Protein AF-A0A820LFD8-F1 (afdb_monomer_lite)

Secondary structure (DSSP, 8-state):
-GGG-------HHHHTTT-GGGS--HHHHHHHHHHHTTGGGTTT-EEEEET-TT-HHHHHHHHH-TT--EEEEEES-HHHHHHHHHHHHHHS-HHHHHHHEEEEE--TTT--GGG--PPPPSEEEE--

Structure (mmCIF, N/CA/C/O backbone):
data_AF-A0A820LFD8-F1
#
_entry.id   AF-A0A820LFD8-F1
#
loop_
_atom_site.group_PDB
_atom_site.id
_atom_site.type_symbol
_atom_site.label_atom_id
_atom_site.label_alt_id
_atom_site.label_comp_id
_atom_site.label_asym_id
_atom_site.label_entity_id
_atom_site.label_seq_id
_atom_site.pdbx_PDB_ins_code
_atom_site.Cartn_x
_atom_site.Cartn_y
_atom_site.Cartn_z
_atom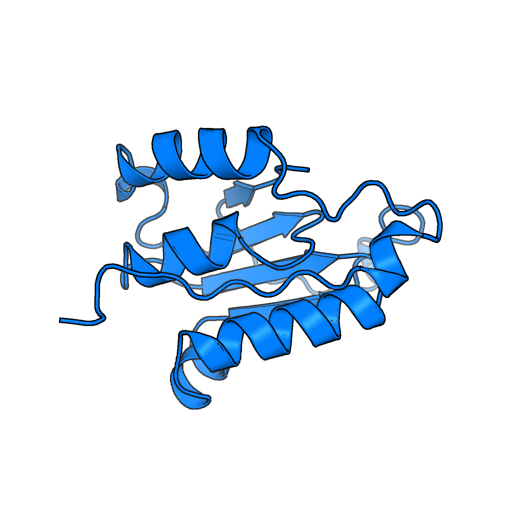_site.occupancy
_atom_site.B_iso_or_equiv
_atom_site.auth_seq_id
_atom_site.auth_comp_id
_atom_site.auth_asym_id
_atom_site.auth_atom_id
_atom_site.pdbx_PDB_model_num
ATOM 1 N N . ASP A 1 1 ? -0.811 18.958 16.000 1.00 46.38 1 ASP A N 1
ATOM 2 C CA . ASP A 1 1 ? -1.218 17.549 15.907 1.00 46.38 1 ASP A CA 1
ATOM 3 C C . ASP A 1 1 ? -0.694 17.006 14.579 1.00 46.38 1 ASP A C 1
ATOM 5 O O . ASP A 1 1 ? -1.044 17.552 13.542 1.00 46.38 1 ASP A O 1
ATOM 9 N N . ASN A 1 2 ? 0.232 16.042 14.607 1.00 45.19 2 ASN A N 1
ATOM 10 C CA . ASN A 1 2 ? 0.890 15.490 13.407 1.00 45.19 2 ASN A CA 1
ATOM 11 C C . ASN A 1 2 ? 0.039 14.408 12.708 1.00 45.19 2 ASN A C 1
ATOM 13 O O . ASN A 1 2 ? 0.492 13.773 11.750 1.00 45.19 2 ASN A O 1
ATOM 17 N N . SER A 1 3 ? -1.193 14.194 13.181 1.00 56.34 3 SER A N 1
ATOM 18 C CA . SER A 1 3 ? -2.145 13.221 12.643 1.00 56.34 3 SER A CA 1
ATOM 19 C C . SER A 1 3 ? -2.573 13.506 11.196 1.00 56.34 3 SER A C 1
ATOM 21 O O . SER A 1 3 ? -2.965 12.577 10.499 1.00 56.34 3 SER A O 1
ATOM 23 N N . GLN A 1 4 ? -2.433 14.744 10.702 1.00 62.97 4 GLN A N 1
ATOM 24 C CA . GLN A 1 4 ? -2.957 15.153 9.387 1.00 62.97 4 GLN A CA 1
ATOM 25 C C . GLN A 1 4 ? -1.935 15.218 8.239 1.00 62.97 4 GLN A C 1
ATOM 27 O O . GLN A 1 4 ? -2.316 15.525 7.114 1.00 62.97 4 GLN A O 1
ATOM 32 N N . PHE A 1 5 ? -0.649 14.938 8.480 1.00 75.12 5 PHE A N 1
ATOM 33 C CA . PHE A 1 5 ? 0.397 15.104 7.458 1.00 75.12 5 PHE A CA 1
ATOM 34 C C . PHE A 1 5 ? 1.080 13.781 7.107 1.00 75.12 5 PHE A C 1
ATOM 36 O O . PHE A 1 5 ? 1.507 13.059 8.005 1.00 75.12 5 PHE A O 1
ATOM 43 N N . ILE A 1 6 ? 1.236 13.482 5.815 1.00 81.75 6 ILE A N 1
ATOM 44 C CA . ILE A 1 6 ? 2.129 12.423 5.320 1.00 81.75 6 ILE A CA 1
ATOM 45 C C . ILE A 1 6 ? 3.448 13.065 4.885 1.00 81.75 6 ILE A C 1
ATOM 47 O O . ILE A 1 6 ? 3.453 13.999 4.084 1.00 81.75 6 ILE A O 1
ATOM 51 N N . ILE A 1 7 ? 4.570 12.559 5.398 1.00 80.56 7 ILE A N 1
ATOM 52 C CA . ILE A 1 7 ? 5.907 12.909 4.913 1.00 80.56 7 ILE A CA 1
ATOM 53 C C . ILE A 1 7 ? 6.274 11.919 3.815 1.00 80.56 7 ILE A C 1
ATOM 55 O O . ILE A 1 7 ? 6.370 10.719 4.051 1.00 80.56 7 ILE A O 1
ATOM 59 N N . HIS A 1 8 ? 6.504 12.424 2.611 1.00 80.56 8 HIS A N 1
ATOM 60 C CA . HIS A 1 8 ? 6.811 11.607 1.445 1.00 80.56 8 HIS A CA 1
ATOM 61 C C . HIS A 1 8 ? 8.128 12.067 0.827 1.00 80.56 8 HIS A C 1
ATOM 63 O O . HIS A 1 8 ? 8.290 13.248 0.519 1.00 80.56 8 HIS A O 1
ATOM 69 N N . ARG A 1 9 ? 9.095 11.153 0.691 1.00 78.19 9 ARG A N 1
ATOM 70 C CA . ARG A 1 9 ? 10.367 11.429 0.016 1.00 78.19 9 ARG A CA 1
ATOM 71 C C . ARG A 1 9 ? 10.329 10.920 -1.416 1.00 78.19 9 ARG A C 1
ATOM 73 O O . ARG A 1 9 ? 9.911 9.792 -1.682 1.00 78.19 9 ARG A O 1
ATOM 80 N N . GLN A 1 10 ? 10.865 11.746 -2.308 1.00 70.06 10 GLN A N 1
ATOM 81 C CA . GLN A 1 10 ? 11.148 11.421 -3.703 1.00 70.06 10 GLN A CA 1
ATOM 82 C C . GLN A 1 10 ? 12.652 11.542 -3.933 1.00 70.06 10 GLN A C 1
ATOM 84 O O . GLN A 1 10 ? 13.293 12.463 -3.425 1.00 70.06 10 GLN A O 1
ATOM 89 N N . SER A 1 11 ? 13.227 10.601 -4.680 1.00 65.31 11 SER A N 1
ATOM 90 C CA . SER A 1 11 ? 14.651 10.624 -5.016 1.00 65.31 11 SER A CA 1
ATOM 91 C C . SER A 1 11 ? 14.851 11.154 -6.429 1.00 65.31 11 SER A C 1
ATOM 93 O O . SER A 1 11 ? 14.397 10.553 -7.400 1.00 65.31 11 SER A O 1
ATOM 95 N N . THR A 1 12 ? 15.585 12.259 -6.549 1.00 55.91 12 THR A N 1
ATOM 96 C CA . THR A 1 12 ? 15.900 12.893 -7.836 1.00 55.91 12 THR A CA 1
ATOM 97 C C . THR A 1 12 ? 16.894 12.096 -8.684 1.00 55.91 12 THR A C 1
ATOM 99 O O . THR A 1 12 ? 16.899 12.233 -9.903 1.00 55.91 12 THR A O 1
ATOM 102 N N . ALA A 1 13 ? 17.690 11.213 -8.072 1.00 51.31 13 ALA A N 1
ATOM 103 C CA . ALA A 1 13 ? 18.615 10.322 -8.779 1.00 51.31 13 ALA A CA 1
ATOM 104 C C . ALA A 1 13 ? 17.895 9.190 -9.537 1.00 51.31 13 ALA A C 1
ATOM 106 O O . ALA A 1 13 ? 18.385 8.708 -10.556 1.00 51.31 13 ALA A O 1
ATOM 107 N N . LEU A 1 14 ? 16.712 8.790 -9.067 1.00 51.19 14 LEU A N 1
ATOM 108 C CA . LEU A 1 14 ? 15.838 7.877 -9.797 1.00 51.19 14 LEU A CA 1
ATOM 109 C C . LEU A 1 14 ? 15.094 8.584 -10.947 1.00 51.19 14 LEU A C 1
ATOM 111 O O . LEU A 1 14 ? 14.839 7.964 -11.977 1.00 51.19 14 LEU A O 1
ATOM 115 N N . LEU A 1 15 ? 14.794 9.884 -10.803 1.00 52.53 15 LEU A N 1
ATOM 116 C CA . LEU A 1 15 ? 14.145 10.694 -11.846 1.00 52.53 15 LEU A CA 1
ATOM 117 C C . LEU A 1 15 ? 15.008 10.822 -13.115 1.00 52.53 15 LEU A C 1
ATOM 119 O O . LEU A 1 15 ? 14.470 10.962 -14.210 1.00 52.53 15 LEU A O 1
ATOM 123 N N . SER A 1 16 ? 16.339 10.763 -12.990 1.00 45.06 16 SER A N 1
ATOM 124 C CA . SER A 1 16 ? 17.272 10.911 -14.117 1.00 45.06 16 SER A CA 1
ATOM 125 C C . SER A 1 16 ? 17.516 9.628 -14.924 1.00 45.06 16 SER A C 1
ATOM 127 O O . SER A 1 16 ? 18.114 9.702 -15.994 1.00 45.06 16 SER A O 1
ATOM 129 N N . HIS A 1 17 ? 17.036 8.467 -14.460 1.00 50.50 17 HIS A N 1
ATOM 130 C CA . HIS A 1 17 ? 17.230 7.160 -15.114 1.00 50.50 17 HIS A CA 1
ATOM 131 C C . HIS A 1 17 ? 16.055 6.730 -16.017 1.00 50.50 17 HIS A C 1
ATOM 133 O O . HIS A 1 17 ? 15.953 5.565 -16.387 1.00 50.50 17 HIS A O 1
ATOM 139 N N . GLY A 1 18 ? 15.150 7.648 -16.379 1.00 44.09 18 GLY A N 1
ATOM 140 C CA . GLY A 1 18 ? 14.016 7.347 -17.268 1.00 44.09 18 GLY A CA 1
ATOM 141 C C . GLY A 1 18 ? 12.879 6.554 -16.613 1.00 44.09 18 GLY A C 1
ATOM 142 O O . GLY A 1 18 ? 11.928 6.173 -17.289 1.00 44.09 18 GLY A O 1
ATOM 143 N N . LEU A 1 19 ? 12.937 6.346 -15.295 1.00 47.44 19 LEU A N 1
ATOM 144 C CA . LEU A 1 19 ? 11.830 5.831 -14.497 1.00 47.44 19 LEU A CA 1
ATOM 145 C C . LEU A 1 19 ? 10.830 6.976 -14.290 1.00 47.44 19 LEU A C 1
ATOM 147 O O . LEU A 1 19 ? 10.904 7.721 -13.315 1.00 47.44 19 LEU A O 1
ATOM 151 N N . THR A 1 20 ? 9.889 7.139 -15.219 1.00 50.38 20 THR A N 1
ATOM 152 C CA . THR A 1 20 ? 8.817 8.150 -15.148 1.00 50.38 20 THR A CA 1
ATOM 153 C C . THR A 1 20 ? 7.897 7.988 -13.924 1.00 50.38 20 THR A C 1
ATOM 155 O O . THR A 1 20 ? 7.067 8.852 -13.672 1.00 50.38 20 THR A O 1
ATOM 158 N N . GLY A 1 21 ? 8.080 6.937 -13.117 1.00 42.91 21 GLY A N 1
ATOM 159 C CA . GLY A 1 21 ? 7.258 6.540 -11.972 1.00 42.91 21 GLY A CA 1
ATOM 160 C C . GLY A 1 21 ? 7.350 7.377 -10.683 1.00 42.91 21 GLY A C 1
ATOM 161 O O . GLY A 1 21 ? 6.857 6.923 -9.655 1.00 42.91 21 GLY A O 1
ATOM 162 N N . LEU A 1 22 ? 8.019 8.537 -10.670 1.00 46.09 22 LEU A N 1
ATOM 163 C CA . LEU A 1 22 ? 8.448 9.173 -9.408 1.00 46.09 22 LEU A CA 1
ATOM 164 C C . LEU A 1 22 ? 8.137 10.657 -9.222 1.00 46.09 22 LEU A C 1
ATOM 166 O O . LEU A 1 22 ? 8.515 11.218 -8.195 1.00 46.09 22 LEU A O 1
ATOM 170 N N . SER A 1 23 ? 7.397 11.277 -10.139 1.00 51.16 23 SER A N 1
ATOM 171 C CA . SER A 1 23 ? 6.567 12.413 -9.721 1.00 51.16 23 SER A CA 1
ATOM 172 C C . SER A 1 23 ? 5.384 11.841 -8.945 1.00 51.16 23 SER A C 1
ATOM 174 O O . SER A 1 23 ? 4.917 10.759 -9.293 1.00 51.16 23 SER A O 1
ATOM 176 N N . SER A 1 24 ? 4.885 12.519 -7.908 1.00 56.84 24 SER A N 1
ATOM 177 C CA . SER A 1 24 ? 3.570 12.181 -7.350 1.00 56.84 24 SER A CA 1
ATOM 178 C C . SER A 1 24 ? 2.587 12.139 -8.512 1.00 56.84 24 SER A C 1
ATOM 180 O O . SER A 1 24 ? 2.260 13.194 -9.059 1.00 56.84 24 SER A O 1
ATOM 182 N N . TRP A 1 25 ? 2.188 10.949 -8.958 1.00 66.69 25 TRP A N 1
ATOM 183 C CA . TRP A 1 25 ? 1.346 10.880 -10.136 1.00 66.69 25 TRP A CA 1
ATOM 184 C C . TRP A 1 25 ? 0.042 11.593 -9.804 1.00 66.69 25 TRP A C 1
ATOM 186 O O . TRP A 1 25 ? -0.557 11.317 -8.756 1.00 66.69 25 TRP A O 1
ATOM 196 N N . PRO A 1 26 ? -0.422 12.522 -10.656 1.00 78.44 26 PRO A N 1
ATOM 197 C CA . PRO A 1 26 ? -1.715 13.156 -10.456 1.00 78.44 26 PRO A CA 1
ATOM 198 C C . PRO A 1 26 ? -2.832 12.124 -10.255 1.00 78.44 26 PRO A C 1
ATOM 200 O O . PRO A 1 26 ? -3.791 12.403 -9.537 1.00 78.44 26 PRO A O 1
ATOM 203 N N . ALA A 1 27 ? -2.682 10.918 -10.818 1.00 85.94 27 ALA A N 1
ATOM 204 C CA . ALA A 1 27 ? -3.573 9.790 -10.587 1.00 85.94 27 ALA A CA 1
ATOM 205 C C . ALA A 1 27 ? -3.551 9.292 -9.133 1.00 85.94 27 ALA A C 1
ATOM 207 O O . ALA A 1 27 ? -4.621 9.139 -8.555 1.00 85.94 27 ALA A O 1
ATOM 208 N N . ALA A 1 28 ? -2.379 9.103 -8.513 1.00 89.56 28 ALA A N 1
ATOM 209 C CA . ALA A 1 28 ? -2.271 8.685 -7.110 1.00 89.56 28 ALA A CA 1
ATOM 210 C C . ALA A 1 28 ? -2.918 9.704 -6.161 1.00 89.56 28 ALA A C 1
ATOM 212 O O . ALA A 1 28 ? -3.656 9.325 -5.253 1.00 89.56 28 ALA A O 1
ATOM 213 N N . ILE A 1 29 ? -2.710 11.001 -6.416 1.00 88.69 29 ILE A N 1
ATOM 214 C CA . ILE A 1 29 ? -3.353 12.080 -5.650 1.00 88.69 29 ILE A CA 1
ATOM 215 C C . ILE A 1 29 ? -4.870 12.055 -5.868 1.00 88.69 29 ILE A C 1
ATOM 217 O O . ILE A 1 29 ? -5.634 12.035 -4.906 1.00 88.69 29 ILE A O 1
ATOM 221 N N . SER A 1 30 ? -5.317 12.006 -7.126 1.00 91.69 30 SER A N 1
ATOM 222 C CA . SER A 1 30 ? -6.745 12.025 -7.466 1.00 91.69 30 SER A CA 1
ATOM 223 C C . SER A 1 30 ? -7.487 10.807 -6.914 1.00 91.69 30 SER A C 1
ATOM 225 O O . SER A 1 30 ? -8.603 10.935 -6.406 1.00 91.69 30 SER A O 1
ATOM 227 N N . LEU A 1 31 ? -6.871 9.623 -6.987 1.00 94.50 31 LEU A N 1
ATOM 228 C CA . LEU A 1 31 ? -7.429 8.392 -6.440 1.00 94.50 31 LEU A CA 1
ATOM 229 C C . LEU A 1 31 ? -7.433 8.425 -4.910 1.00 94.50 31 LEU A C 1
ATOM 231 O O . LEU A 1 31 ? -8.432 8.033 -4.310 1.00 94.50 31 LEU A O 1
ATOM 235 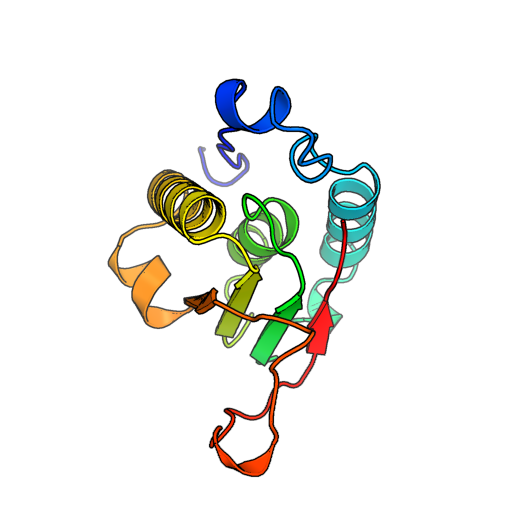N N . GLY A 1 32 ? -6.375 8.948 -4.286 1.00 93.94 32 GLY A N 1
ATOM 236 C CA . GLY A 1 32 ? -6.320 9.178 -2.844 1.00 93.94 32 GLY A CA 1
ATOM 237 C C . GLY A 1 32 ? -7.464 10.074 -2.374 1.00 93.94 32 GLY A C 1
ATOM 238 O O . GLY A 1 32 ? -8.251 9.667 -1.523 1.00 93.94 32 GLY A O 1
ATOM 239 N N . ASP A 1 33 ? -7.644 11.239 -2.997 1.00 93.31 33 ASP A N 1
ATOM 240 C CA . ASP A 1 33 ? -8.740 12.169 -2.697 1.00 93.31 33 ASP A CA 1
ATOM 241 C C . ASP A 1 33 ? -10.122 11.535 -2.866 1.00 93.31 33 ASP A C 1
ATOM 243 O O . ASP A 1 33 ? -11.035 11.759 -2.061 1.00 93.31 33 ASP A O 1
ATOM 247 N N . TYR A 1 34 ? -10.296 10.746 -3.923 1.00 96.25 34 TYR A N 1
ATOM 248 C CA . TYR A 1 34 ? -11.538 10.036 -4.187 1.00 96.25 34 TYR A CA 1
ATOM 249 C C . TYR A 1 34 ? -11.827 8.966 -3.122 1.00 96.25 34 TYR A C 1
ATOM 251 O O . TYR A 1 34 ? -12.949 8.896 -2.610 1.00 96.25 34 TYR A O 1
ATOM 259 N N . LEU A 1 35 ? -10.826 8.155 -2.768 1.00 97.31 35 LEU A N 1
ATOM 260 C CA . LEU A 1 35 ? -10.959 7.060 -1.809 1.00 97.31 35 LEU A CA 1
ATOM 261 C C . LEU A 1 35 ? -11.064 7.559 -0.369 1.00 97.31 35 LEU A C 1
ATOM 263 O O . LEU A 1 35 ? -11.858 7.004 0.379 1.00 97.31 35 LEU A O 1
ATOM 267 N N . MET A 1 36 ? -10.379 8.637 0.019 1.00 94.38 36 MET A N 1
ATOM 268 C CA . MET A 1 36 ? -10.551 9.246 1.347 1.00 94.38 36 MET A CA 1
ATOM 269 C C . MET A 1 36 ? -12.002 9.687 1.573 1.00 94.38 36 MET A C 1
ATOM 271 O O . MET A 1 36 ? -12.588 9.413 2.618 1.00 94.38 36 MET A O 1
ATOM 275 N N . LYS A 1 37 ? -12.645 10.274 0.554 1.00 96.00 37 LYS A N 1
ATOM 276 C CA . LYS A 1 37 ? -14.077 10.635 0.603 1.00 96.00 37 LYS A CA 1
ATOM 277 C C . LYS A 1 37 ? -15.007 9.416 0.650 1.00 96.00 37 LYS A C 1
ATOM 279 O O . LYS A 1 37 ? -16.200 9.566 0.908 1.00 96.00 37 LYS A O 1
ATOM 284 N N . ARG A 1 38 ? -14.493 8.216 0.367 1.00 97.31 38 ARG A N 1
ATOM 285 C CA . ARG A 1 38 ? -15.241 6.952 0.289 1.00 97.31 38 ARG A CA 1
ATOM 286 C C . ARG A 1 38 ? -14.520 5.830 1.033 1.00 97.31 38 ARG A C 1
ATOM 288 O O . ARG A 1 38 ? -14.555 4.683 0.601 1.00 97.31 38 ARG A O 1
ATOM 295 N N . ILE A 1 39 ? -13.889 6.150 2.164 1.00 96.31 39 ILE A N 1
ATOM 296 C CA . ILE A 1 39 ? -12.960 5.223 2.825 1.00 96.31 39 ILE A CA 1
ATOM 297 C C . ILE A 1 39 ? -13.631 3.929 3.299 1.00 96.31 39 ILE A C 1
ATOM 299 O O . ILE A 1 39 ? -12.994 2.883 3.344 1.00 96.31 39 ILE A O 1
ATOM 303 N N . HIS A 1 40 ? -14.944 3.968 3.547 1.00 96.81 40 HIS A N 1
ATOM 304 C CA . HIS A 1 40 ? -15.779 2.798 3.832 1.00 96.81 40 HIS A CA 1
ATOM 305 C C . HIS A 1 40 ? -15.683 1.696 2.761 1.00 96.81 40 HIS A C 1
ATOM 307 O O . HIS A 1 40 ? -15.931 0.534 3.063 1.00 96.81 40 HIS A O 1
ATOM 313 N N . LEU A 1 41 ? -15.306 2.035 1.521 1.00 97.44 41 LEU A N 1
ATOM 314 C CA . LEU A 1 41 ? -15.049 1.060 0.461 1.00 97.44 41 LEU A CA 1
ATOM 315 C C . LEU A 1 41 ? -13.792 0.223 0.716 1.00 97.44 41 LEU A C 1
ATOM 317 O O . LEU A 1 41 ? -13.653 -0.820 0.090 1.00 97.44 41 LEU A O 1
ATOM 321 N N . LEU A 1 42 ? -12.889 0.672 1.588 1.00 97.62 42 LEU A N 1
ATOM 322 C CA . LEU A 1 42 ? -11.613 0.027 1.909 1.00 97.62 42 LEU A CA 1
ATOM 323 C C . LEU A 1 42 ? -11.562 -0.538 3.337 1.00 97.62 42 LEU A C 1
ATOM 325 O O . LEU A 1 42 ? -10.683 -1.339 3.647 1.00 97.62 42 LEU A O 1
ATOM 329 N N . GLU A 1 43 ? -12.491 -0.146 4.211 1.00 96.69 43 GLU A N 1
ATOM 330 C CA . GLU A 1 43 ? -12.563 -0.679 5.575 1.00 96.69 43 GLU A CA 1
ATOM 331 C C . GLU A 1 43 ? -12.772 -2.204 5.559 1.00 96.69 43 GLU A C 1
ATOM 333 O O . GLU A 1 43 ? -13.587 -2.736 4.804 1.00 96.69 43 GLU A O 1
ATOM 338 N N . ASN A 1 44 ? -12.041 -2.905 6.427 1.00 96.75 44 ASN A N 1
ATOM 339 C CA . ASN A 1 44 ? -12.034 -4.360 6.584 1.00 96.75 44 ASN A CA 1
ATOM 340 C C . ASN A 1 44 ? -11.619 -5.140 5.323 1.00 96.75 44 ASN A C 1
ATOM 342 O O . ASN A 1 44 ? -11.994 -6.302 5.171 1.00 96.75 44 ASN A O 1
ATOM 346 N N . LYS A 1 45 ? -10.858 -4.516 4.414 1.00 97.06 45 LYS A N 1
ATOM 347 C 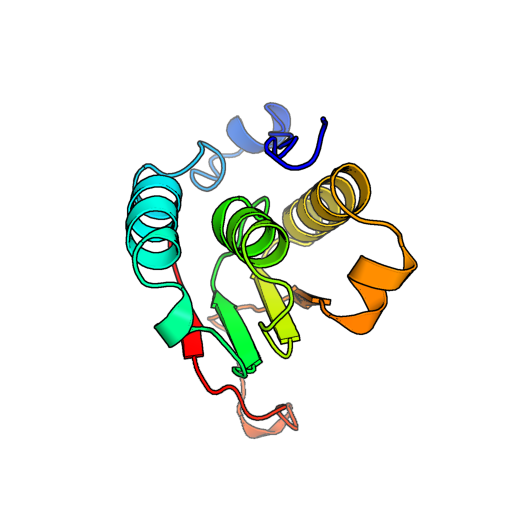CA . LYS A 1 45 ? -10.321 -5.165 3.209 1.00 97.06 45 LYS A CA 1
ATOM 348 C C . LYS A 1 45 ? -8.823 -5.413 3.311 1.00 97.06 45 LYS A C 1
ATOM 350 O O . LYS A 1 45 ? -8.091 -4.596 3.869 1.00 97.06 45 LYS A O 1
ATOM 355 N N . ARG A 1 46 ? -8.386 -6.522 2.716 1.00 95.75 46 ARG A N 1
ATOM 356 C CA . ARG A 1 46 ? -6.992 -6.801 2.354 1.00 95.75 46 ARG A CA 1
ATOM 357 C C . ARG A 1 46 ? -6.744 -6.201 0.983 1.00 95.75 46 ARG A C 1
ATOM 359 O O . ARG A 1 46 ? -7.405 -6.577 0.012 1.00 95.75 46 ARG A O 1
ATOM 366 N N . ILE A 1 47 ? -5.844 -5.238 0.920 1.00 97.19 47 ILE A N 1
ATOM 367 C CA . ILE A 1 47 ? -5.598 -4.442 -0.278 1.00 97.19 47 ILE A CA 1
ATOM 368 C C . ILE A 1 47 ? -4.238 -4.824 -0.842 1.00 97.19 47 ILE A C 1
ATOM 370 O O . ILE A 1 47 ? -3.288 -5.003 -0.083 1.00 97.19 47 ILE A O 1
ATOM 374 N N . ILE A 1 48 ? -4.145 -4.916 -2.163 1.00 96.19 48 ILE A N 1
ATOM 375 C CA . ILE A 1 48 ? -2.871 -4.934 -2.879 1.00 96.19 48 ILE A CA 1
ATOM 376 C C . ILE A 1 48 ? -2.791 -3.721 -3.801 1.00 96.19 48 ILE A C 1
ATOM 378 O O . ILE A 1 48 ? -3.743 -3.411 -4.515 1.00 96.19 48 ILE A O 1
ATOM 382 N N . GLU A 1 49 ? -1.662 -3.024 -3.776 1.00 96.50 49 GLU A N 1
ATOM 383 C CA . GLU A 1 49 ? -1.360 -1.916 -4.674 1.00 96.50 49 GLU A CA 1
ATOM 384 C C . GLU A 1 49 ? -0.294 -2.338 -5.682 1.00 96.50 49 GLU A C 1
ATOM 386 O O . GLU A 1 49 ? 0.808 -2.737 -5.300 1.00 96.50 49 GLU A O 1
ATOM 391 N N . LEU A 1 50 ? -0.631 -2.251 -6.968 1.00 93.88 50 LEU A N 1
ATOM 392 C CA . LEU A 1 50 ? 0.250 -2.564 -8.087 1.00 93.88 50 LEU A CA 1
ATOM 393 C C . LEU A 1 50 ? 0.975 -1.304 -8.550 1.00 93.88 50 LEU A C 1
ATOM 395 O O . LEU A 1 50 ? 0.329 -0.304 -8.866 1.00 93.88 50 LEU A O 1
ATOM 399 N N . GLY A 1 51 ? 2.305 -1.370 -8.633 1.00 92.81 51 GLY A N 1
ATOM 400 C CA . GLY A 1 51 ? 3.117 -0.214 -9.015 1.00 92.81 51 GLY A CA 1
ATOM 401 C C . GLY A 1 51 ? 2.996 0.914 -7.992 1.00 92.81 51 GLY A C 1
ATOM 402 O O . GLY A 1 51 ? 2.744 2.061 -8.352 1.00 92.81 51 GLY A O 1
ATOM 403 N N . ALA A 1 52 ? 3.132 0.575 -6.709 1.00 93.62 52 ALA A N 1
ATOM 404 C CA . ALA A 1 52 ? 2.971 1.503 -5.593 1.00 93.62 52 ALA A CA 1
ATOM 405 C C . ALA A 1 52 ? 3.985 2.658 -5.611 1.00 93.62 52 ALA A C 1
ATOM 407 O O . ALA A 1 52 ? 3.798 3.675 -4.927 1.00 93.62 52 ALA A O 1
ATOM 408 N N . GLY A 1 53 ? 5.091 2.507 -6.349 1.00 91.50 53 GLY A N 1
ATOM 409 C CA . GLY A 1 53 ? 6.143 3.498 -6.405 1.00 91.50 53 GLY A CA 1
ATOM 410 C C . GLY A 1 53 ? 6.664 3.808 -5.004 1.00 91.50 53 GLY A C 1
ATOM 411 O O . GLY A 1 53 ? 7.029 2.943 -4.214 1.00 91.50 53 GLY A O 1
ATOM 412 N N . SER A 1 54 ? 6.653 5.088 -4.662 1.00 90.38 54 SER A N 1
ATOM 413 C CA . SER A 1 54 ? 7.100 5.588 -3.359 1.00 90.38 54 SER A CA 1
ATOM 414 C C . SER A 1 54 ? 6.028 5.526 -2.255 1.00 90.38 54 SER A C 1
ATOM 416 O O . SER A 1 54 ? 6.293 5.988 -1.142 1.00 90.38 54 SER A O 1
ATOM 418 N N . GLY A 1 55 ? 4.834 4.990 -2.546 1.00 92.62 55 GLY A N 1
ATOM 419 C CA . GLY A 1 55 ? 3.791 4.669 -1.560 1.00 92.62 55 GLY A CA 1
ATOM 420 C C .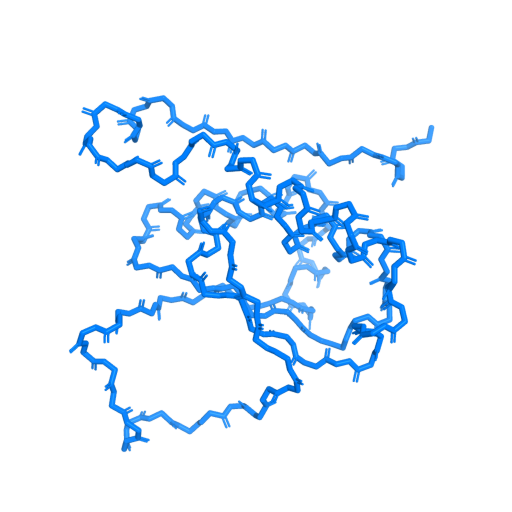 GLY A 1 55 ? 2.780 5.756 -1.256 1.00 92.62 55 GLY A C 1
ATOM 421 O O . GLY A 1 55 ? 2.085 5.658 -0.250 1.00 92.62 55 GLY A O 1
ATOM 422 N N . LEU A 1 56 ? 2.709 6.814 -2.065 1.00 92.12 56 LEU A N 1
ATOM 423 C CA . LEU A 1 56 ? 1.893 7.985 -1.739 1.00 92.12 56 LEU A CA 1
ATOM 424 C C . LEU A 1 56 ? 0.428 7.616 -1.458 1.00 92.12 56 LEU A C 1
ATOM 426 O O . LEU A 1 56 ? -0.121 8.064 -0.452 1.00 92.12 56 LEU A O 1
ATOM 430 N N . LEU A 1 57 ? -0.187 6.795 -2.313 1.00 94.69 57 LEU A N 1
ATOM 431 C CA . LEU A 1 57 ? -1.590 6.414 -2.182 1.00 94.69 57 LEU A CA 1
ATOM 432 C C . LEU A 1 57 ? -1.810 5.547 -0.939 1.00 94.69 57 LEU A C 1
ATOM 434 O O . LEU A 1 57 ? -2.527 5.964 -0.028 1.00 94.69 57 LEU A O 1
ATOM 438 N N . GLY A 1 58 ? -1.176 4.375 -0.865 1.00 95.31 58 GLY A N 1
ATOM 439 C CA . GLY A 1 58 ? -1.419 3.453 0.241 1.00 95.31 58 GLY A CA 1
ATOM 440 C C . GLY A 1 58 ? -1.032 3.995 1.613 1.00 95.31 58 GLY A C 1
ATOM 441 O O . GLY A 1 58 ? -1.797 3.828 2.561 1.00 95.31 58 GLY A O 1
ATOM 442 N N . LEU A 1 59 ? 0.086 4.724 1.736 1.00 94.88 59 LEU A N 1
ATOM 443 C CA . LEU A 1 59 ? 0.477 5.333 3.015 1.00 94.88 59 LEU A CA 1
ATOM 444 C C . LEU A 1 59 ? -0.527 6.406 3.457 1.00 94.88 59 LEU A C 1
ATOM 446 O O . LEU A 1 59 ? -0.854 6.492 4.641 1.00 94.88 59 LEU A O 1
ATOM 450 N N . THR A 1 60 ? -1.064 7.187 2.513 1.00 93.81 60 THR A N 1
ATOM 451 C CA . THR A 1 60 ? -2.137 8.153 2.798 1.00 93.81 60 THR A CA 1
ATOM 452 C C . THR A 1 60 ? -3.395 7.449 3.298 1.00 93.81 60 THR A C 1
ATOM 454 O O . THR A 1 60 ? -3.947 7.837 4.326 1.00 93.81 60 THR A O 1
ATOM 457 N N . LEU A 1 61 ? -3.831 6.388 2.616 1.00 95.12 61 LEU A N 1
ATOM 458 C CA . LEU A 1 61 ? -5.036 5.642 2.984 1.00 95.12 61 LEU A CA 1
ATOM 459 C C . LEU A 1 61 ? -4.906 4.963 4.352 1.00 95.12 61 LEU A C 1
ATOM 461 O O . LEU A 1 61 ? -5.829 5.049 5.161 1.00 95.12 61 LEU A O 1
ATOM 465 N N . LEU A 1 62 ? -3.752 4.352 4.634 1.00 94.69 62 LEU A N 1
ATOM 466 C CA . LEU A 1 62 ? -3.451 3.732 5.926 1.00 94.69 62 LEU A CA 1
ATOM 467 C C . LEU A 1 62 ? -3.457 4.740 7.074 1.00 94.69 62 LEU A C 1
ATOM 469 O O . LEU A 1 62 ? -3.931 4.427 8.161 1.00 94.69 62 LEU A O 1
ATOM 473 N N . LYS A 1 63 ? -2.971 5.963 6.840 1.00 91.94 63 LYS A N 1
ATOM 474 C CA . LYS A 1 63 ? -3.028 7.025 7.851 1.00 91.94 63 LYS A CA 1
ATOM 475 C C . LYS A 1 63 ? -4.439 7.572 8.042 1.00 91.94 63 LYS A C 1
ATOM 477 O O . LYS A 1 63 ? -4.775 8.029 9.130 1.00 91.94 63 LYS A O 1
ATOM 482 N N . TYR A 1 64 ? -5.257 7.533 6.994 1.00 92.69 64 TYR A N 1
ATOM 483 C CA . TYR A 1 64 ? -6.631 8.021 7.032 1.00 92.69 64 TYR A CA 1
ATOM 484 C C . TYR A 1 64 ? -7.602 7.031 7.698 1.00 92.69 64 TYR A C 1
ATOM 486 O O . TYR A 1 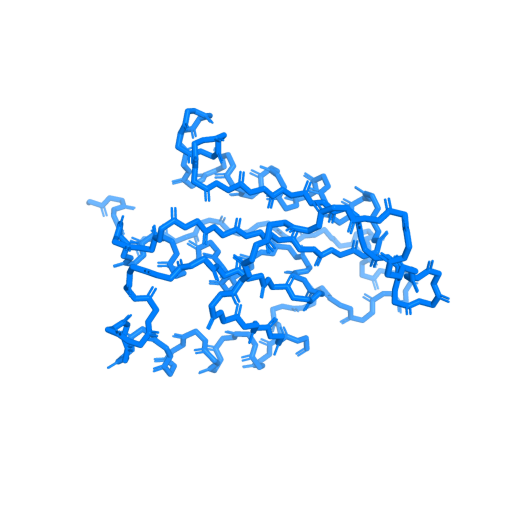64 ? -8.610 7.457 8.260 1.00 92.69 64 TYR A O 1
ATOM 494 N N . SER A 1 65 ? -7.328 5.721 7.654 1.00 93.25 65 SER A N 1
ATOM 495 C CA . SER A 1 65 ? -8.179 4.715 8.298 1.00 93.25 65 SER A CA 1
ATOM 496 C C . SER A 1 65 ? -7.419 3.511 8.837 1.00 93.25 65 SER A C 1
ATOM 498 O O . SER A 1 65 ? -6.916 2.668 8.096 1.00 93.25 65 SER A O 1
ATOM 500 N N . ASP A 1 66 ? -7.492 3.352 10.157 1.00 92.50 66 ASP A N 1
ATOM 501 C CA . ASP A 1 66 ? -6.975 2.188 10.871 1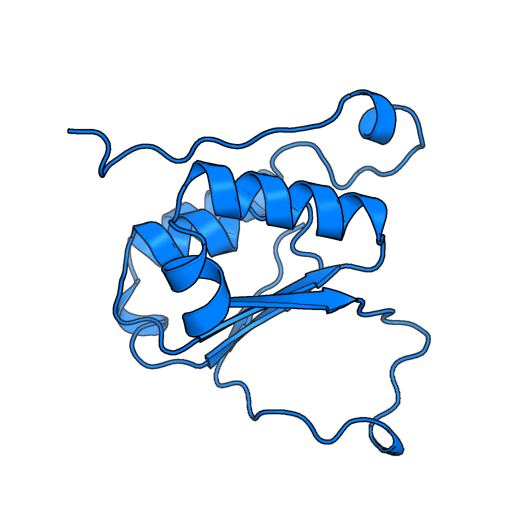.00 92.50 66 ASP A CA 1
ATOM 502 C C . ASP A 1 66 ? -7.775 0.900 10.651 1.00 92.50 66 ASP A C 1
ATOM 504 O O . ASP A 1 66 ? -7.328 -0.167 11.072 1.00 92.50 66 ASP A O 1
ATOM 508 N N . LYS A 1 67 ? -8.946 0.983 10.012 1.00 95.56 67 LYS A N 1
ATOM 509 C CA . LYS A 1 67 ? -9.824 -0.169 9.771 1.00 95.56 67 LYS A CA 1
ATOM 510 C C . LYS A 1 67 ? -9.481 -0.934 8.494 1.00 95.56 67 LYS A C 1
ATOM 512 O O . LYS A 1 67 ? -10.142 -1.924 8.197 1.00 95.56 67 LYS A O 1
ATOM 517 N N . ILE A 1 68 ? -8.511 -0.478 7.702 1.00 96.31 68 ILE A N 1
ATOM 518 C CA . ILE A 1 68 ? -7.962 -1.287 6.607 1.00 96.31 68 ILE A CA 1
ATOM 519 C C . ILE A 1 68 ? -7.299 -2.521 7.234 1.00 96.31 68 ILE A C 1
ATOM 521 O O . ILE A 1 68 ? -6.509 -2.382 8.166 1.00 96.31 68 ILE A O 1
ATOM 525 N N . LEU A 1 69 ? -7.656 -3.721 6.758 1.00 95.19 69 LEU A N 1
ATOM 526 C CA . LEU A 1 69 ? -7.241 -4.973 7.400 1.00 95.19 69 LEU A CA 1
ATOM 527 C C . LEU A 1 69 ? -5.763 -5.270 7.136 1.00 95.19 69 LEU A C 1
ATOM 529 O O . LEU A 1 69 ? -5.027 -5.604 8.058 1.00 95.19 69 LEU A O 1
ATOM 533 N N . SER A 1 70 ? -5.332 -5.129 5.884 1.00 95.00 70 SER A N 1
ATOM 534 C CA . SER A 1 70 ? -3.921 -5.168 5.505 1.00 95.00 70 SER A CA 1
ATOM 535 C C . SER A 1 70 ? -3.698 -4.460 4.173 1.00 95.00 70 SER A C 1
ATOM 537 O O . SER A 1 70 ? -4.626 -4.304 3.373 1.00 95.00 70 SER A O 1
ATOM 539 N N . TYR A 1 71 ? -2.459 -4.035 3.935 1.00 96.56 71 TYR A N 1
ATOM 540 C CA . TYR A 1 71 ? -2.062 -3.347 2.713 1.00 96.56 71 TYR A CA 1
ATOM 541 C C . TYR A 1 71 ? -0.742 -3.905 2.181 1.00 96.56 71 TYR A C 1
ATOM 543 O O . TYR A 1 71 ? 0.305 -3.781 2.810 1.00 96.56 71 TYR A O 1
ATOM 551 N N . THR A 1 72 ? -0.786 -4.524 1.009 1.00 95.81 72 THR A N 1
ATOM 552 C CA . THR A 1 72 ? 0.389 -5.059 0.320 1.00 95.81 72 THR A CA 1
ATOM 553 C C . THR A 1 72 ? 0.786 -4.103 -0.788 1.00 95.81 72 THR A C 1
ATOM 555 O O . THR A 1 72 ? 0.070 -3.940 -1.770 1.00 95.81 72 THR A O 1
ATOM 558 N N . PHE A 1 73 ? 1.922 -3.447 -0.626 1.00 95.88 73 PHE A N 1
ATOM 559 C CA . PHE A 1 73 ? 2.520 -2.610 -1.648 1.00 95.88 73 PHE A CA 1
ATOM 560 C C . PHE A 1 73 ? 3.396 -3.465 -2.556 1.00 95.88 73 PHE A C 1
ATOM 562 O O . PHE A 1 73 ? 4.242 -4.212 -2.061 1.00 95.88 73 PHE A O 1
ATOM 569 N N . THR A 1 74 ? 3.238 -3.311 -3.869 1.00 94.62 74 THR A N 1
ATOM 570 C CA . THR A 1 74 ? 4.083 -3.999 -4.845 1.00 94.62 74 THR A CA 1
ATOM 571 C C . THR A 1 74 ? 4.668 -3.046 -5.872 1.00 94.62 74 THR A C 1
ATOM 573 O O . THR A 1 74 ? 4.007 -2.111 -6.324 1.00 94.62 74 THR A O 1
ATOM 576 N N . ASP A 1 75 ? 5.916 -3.287 -6.248 1.00 93.12 75 ASP A N 1
ATOM 577 C CA . ASP A 1 75 ? 6.617 -2.600 -7.332 1.00 93.12 75 ASP A CA 1
ATOM 578 C C . ASP A 1 75 ? 7.671 -3.547 -7.922 1.00 93.12 75 ASP A C 1
ATOM 580 O O . ASP A 1 75 ? 8.028 -4.549 -7.303 1.00 93.12 75 ASP A O 1
ATOM 584 N N . TYR A 1 76 ? 8.179 -3.242 -9.113 1.00 90.44 76 TYR A N 1
ATOM 585 C CA . TYR A 1 76 ? 9.228 -4.041 -9.742 1.00 90.44 76 TYR A CA 1
ATOM 586 C C . TYR A 1 76 ? 10.611 -3.730 -9.158 1.00 90.44 76 TYR A C 1
ATOM 588 O O . TYR A 1 76 ? 11.450 -4.613 -9.033 1.00 90.44 76 TYR A O 1
ATOM 596 N N . SER A 1 77 ? 10.900 -2.466 -8.834 1.00 89.38 77 SER A N 1
ATOM 597 C CA . SER A 1 77 ? 12.279 -2.056 -8.549 1.00 89.38 77 SER A CA 1
ATOM 598 C C . SER A 1 77 ? 12.641 -2.205 -7.064 1.00 89.38 77 SER A C 1
ATOM 600 O O . SER A 1 77 ? 12.084 -1.480 -6.234 1.00 89.38 77 SER A O 1
ATOM 602 N N . PRO A 1 78 ? 13.673 -2.994 -6.696 1.00 90.12 78 PRO A N 1
ATOM 603 C CA . PRO A 1 78 ? 14.132 -3.097 -5.305 1.00 90.12 78 PRO A CA 1
ATOM 604 C C . PRO A 1 78 ? 14.521 -1.748 -4.686 1.00 90.12 78 PRO A C 1
ATOM 606 O O . PRO A 1 78 ? 14.332 -1.504 -3.494 1.00 90.12 78 PRO A O 1
ATOM 609 N N . MET A 1 79 ? 15.038 -0.828 -5.506 1.00 90.44 79 MET A N 1
ATOM 610 C CA . MET A 1 79 ? 15.370 0.526 -5.069 1.00 90.44 79 MET A CA 1
ATOM 611 C C . MET A 1 79 ? 14.113 1.333 -4.699 1.00 90.44 79 MET A C 1
ATOM 613 O O . MET A 1 79 ? 14.135 2.074 -3.715 1.00 90.44 79 MET A O 1
ATOM 617 N N . ILE A 1 80 ? 13.025 1.177 -5.458 1.00 88.81 80 ILE A N 1
ATOM 618 C CA . ILE A 1 80 ? 11.730 1.802 -5.163 1.00 88.81 80 ILE A CA 1
ATOM 619 C C . ILE A 1 80 ? 11.126 1.206 -3.892 1.00 88.81 80 ILE A C 1
ATOM 621 O O . ILE A 1 80 ? 10.720 1.960 -3.011 1.00 88.81 80 ILE A O 1
ATOM 625 N N . LEU A 1 81 ? 11.153 -0.119 -3.741 1.00 92.25 81 LEU A N 1
ATOM 626 C CA . LEU A 1 81 ? 10.656 -0.803 -2.543 1.00 92.25 81 LEU A CA 1
ATOM 627 C C . LEU A 1 81 ? 11.401 -0.361 -1.274 1.00 92.25 81 LEU A C 1
ATOM 629 O O . LEU A 1 81 ? 10.791 -0.136 -0.228 1.00 92.25 81 LEU A O 1
ATOM 633 N N . ASN A 1 82 ? 12.717 -0.154 -1.363 1.00 93.12 82 ASN A N 1
ATOM 634 C CA . ASN A 1 82 ? 13.498 0.390 -0.253 1.00 93.12 82 ASN A CA 1
ATOM 635 C C . ASN A 1 82 ? 13.106 1.843 0.083 1.00 93.12 82 ASN A C 1
ATOM 637 O O . ASN A 1 82 ? 12.981 2.195 1.257 1.00 93.12 82 ASN A O 1
ATOM 641 N N . LEU A 1 83 ? 12.879 2.692 -0.928 1.00 92.25 83 LEU A N 1
ATOM 642 C CA . LEU A 1 83 ? 12.385 4.059 -0.721 1.00 92.25 83 LEU A CA 1
ATOM 643 C C . LEU A 1 83 ? 10.992 4.062 -0.078 1.00 92.25 83 LEU A C 1
ATOM 645 O O . LEU A 1 83 ? 10.743 4.815 0.862 1.00 92.25 83 LEU A O 1
ATOM 649 N N . LEU A 1 84 ? 10.099 3.201 -0.554 1.00 93.19 84 LEU A N 1
ATOM 650 C CA . LEU A 1 84 ? 8.770 2.997 0.004 1.00 93.19 84 LEU A CA 1
ATOM 651 C C . LEU A 1 84 ? 8.836 2.583 1.481 1.00 93.19 84 LEU A C 1
ATOM 653 O O . LEU A 1 84 ? 8.144 3.178 2.305 1.00 93.19 84 LEU A O 1
ATOM 657 N N . ARG A 1 85 ? 9.710 1.632 1.842 1.00 94.69 85 ARG A N 1
ATOM 658 C CA . ARG A 1 85 ? 9.906 1.219 3.243 1.00 94.69 85 ARG A CA 1
ATOM 659 C C . ARG A 1 85 ? 10.382 2.382 4.111 1.00 94.69 85 ARG A C 1
ATOM 661 O O . ARG A 1 85 ? 9.869 2.577 5.210 1.00 94.69 85 ARG A O 1
ATOM 668 N N . GLN A 1 86 ? 11.308 3.199 3.610 1.00 93.81 86 GLN A N 1
ATOM 669 C CA . GLN A 1 86 ? 11.731 4.415 4.309 1.00 93.81 86 GLN A CA 1
ATOM 670 C C . GLN A 1 86 ? 10.568 5.397 4.486 1.00 93.81 86 GLN A C 1
ATOM 672 O O . GLN A 1 86 ? 10.390 5.929 5.577 1.00 93.81 86 GLN A O 1
ATOM 677 N N . ASN A 1 87 ? 9.749 5.611 3.453 1.00 93.38 87 ASN A N 1
ATOM 678 C CA . ASN A 1 87 ? 8.566 6.467 3.545 1.00 93.38 87 ASN A CA 1
ATOM 679 C C . ASN A 1 87 ? 7.538 5.931 4.548 1.00 93.38 87 ASN A C 1
ATOM 681 O O . ASN A 1 87 ? 6.952 6.720 5.286 1.00 93.38 87 ASN A O 1
ATOM 685 N N . ALA A 1 88 ? 7.349 4.615 4.639 1.00 93.56 88 ALA A N 1
ATOM 686 C CA . ALA A 1 88 ? 6.487 4.015 5.651 1.00 93.56 88 ALA A CA 1
ATOM 687 C C . ALA A 1 88 ? 6.995 4.323 7.071 1.00 93.56 88 ALA A C 1
ATOM 689 O O . ALA A 1 88 ? 6.251 4.861 7.889 1.00 93.56 88 ALA A O 1
ATOM 690 N N . LEU A 1 89 ? 8.289 4.111 7.327 1.00 93.88 89 LEU A N 1
ATOM 691 C CA . LEU A 1 89 ? 8.923 4.371 8.628 1.00 93.88 89 LEU A CA 1
ATOM 692 C C . LEU A 1 89 ? 8.978 5.862 9.013 1.00 93.88 89 LEU A C 1
ATOM 694 O O . LEU A 1 89 ? 9.163 6.193 10.181 1.00 93.88 89 LEU A O 1
ATOM 698 N N . LEU A 1 90 ? 8.805 6.783 8.058 1.00 92.56 90 LEU A N 1
ATOM 699 C CA . LEU A 1 90 ? 8.654 8.215 8.353 1.00 92.56 90 LEU A CA 1
ATOM 700 C C . LEU A 1 90 ? 7.262 8.576 8.888 1.00 92.56 90 LEU A C 1
ATOM 702 O O . LEU A 1 90 ? 7.101 9.645 9.476 1.00 92.56 90 LEU A O 1
ATOM 706 N N . ASN A 1 91 ? 6.259 7.730 8.649 1.00 90.69 91 ASN A N 1
ATOM 707 C CA . ASN A 1 91 ? 4.855 8.021 8.949 1.00 90.69 91 ASN A CA 1
ATOM 708 C C . ASN A 1 91 ? 4.246 7.105 10.015 1.00 90.69 91 ASN A C 1
ATOM 710 O O . ASN A 1 91 ? 3.245 7.491 10.620 1.00 90.69 91 ASN A O 1
ATOM 714 N N . PHE A 1 92 ? 4.844 5.938 10.242 1.00 90.88 92 PHE A N 1
ATOM 715 C CA . PHE A 1 92 ? 4.348 4.882 11.119 1.00 90.88 92 PHE A CA 1
ATOM 716 C C . PHE A 1 92 ? 5.494 4.310 11.959 1.00 90.88 92 PHE A C 1
ATOM 718 O O . PHE A 1 92 ? 6.657 4.374 11.558 1.00 90.88 92 PHE A O 1
ATOM 725 N N . SER A 1 93 ? 5.179 3.739 13.124 1.00 89.38 93 SER A N 1
ATOM 726 C CA . SER A 1 93 ? 6.170 2.967 13.881 1.00 89.38 93 SER A CA 1
ATOM 727 C C . SER A 1 93 ? 6.532 1.674 13.146 1.00 89.38 93 SER A C 1
ATOM 729 O O . SER A 1 93 ? 5.740 1.159 12.358 1.00 89.38 93 SER A O 1
ATOM 731 N N . GLU A 1 94 ? 7.707 1.114 13.433 1.00 87.19 94 GLU A N 1
ATOM 732 C CA . GLU A 1 94 ? 8.153 -0.159 12.845 1.00 87.19 94 GLU A CA 1
ATOM 733 C C . GLU A 1 94 ? 7.123 -1.281 13.063 1.00 87.19 94 GLU A C 1
ATOM 735 O O . GLU A 1 94 ? 6.753 -1.979 12.125 1.00 87.19 94 GLU A O 1
ATOM 740 N N . HIS A 1 95 ? 6.532 -1.341 14.259 1.00 87.69 95 HIS A N 1
ATOM 741 C CA . HIS A 1 95 ? 5.451 -2.271 14.584 1.00 87.69 95 HIS A CA 1
ATOM 742 C C . HIS A 1 95 ? 4.200 -2.079 13.712 1.00 87.69 95 HIS A C 1
ATOM 744 O O . HIS A 1 95 ? 3.618 -3.049 13.245 1.00 87.69 95 HIS A O 1
ATOM 750 N N . GLN A 1 96 ? 3.774 -0.834 13.467 1.00 84.38 96 GLN A N 1
ATOM 751 C CA . GLN A 1 96 ? 2.613 -0.561 12.608 1.00 84.38 96 GLN A CA 1
ATOM 752 C C . GLN A 1 96 ? 2.869 -0.959 11.151 1.00 84.38 96 GLN A C 1
ATOM 754 O O . GLN A 1 96 ? 1.955 -1.435 10.476 1.00 84.38 96 GLN A O 1
ATOM 759 N N . VAL A 1 97 ? 4.100 -0.752 10.672 1.00 83.62 97 VAL A N 1
ATOM 760 C CA . VAL A 1 97 ? 4.517 -1.170 9.330 1.00 83.62 97 VAL A CA 1
ATOM 761 C C . VAL A 1 97 ? 4.465 -2.693 9.229 1.00 83.62 97 VAL A C 1
ATOM 763 O O . VAL A 1 97 ? 3.803 -3.204 8.330 1.00 83.62 97 VAL A O 1
ATOM 766 N N . ASP A 1 98 ? 5.079 -3.418 10.160 1.00 85.12 98 ASP A N 1
ATOM 767 C CA . ASP A 1 98 ? 5.177 -4.879 10.069 1.00 85.12 98 ASP A CA 1
ATOM 768 C C . ASP A 1 98 ? 3.836 -5.603 10.316 1.00 85.12 98 ASP A C 1
ATOM 770 O O . ASP A 1 98 ? 3.601 -6.665 9.743 1.00 85.12 98 ASP A O 1
ATOM 774 N N . GLU A 1 99 ? 2.926 -5.044 11.125 1.00 87.56 99 GLU A N 1
ATOM 775 C CA . GLU A 1 99 ? 1.617 -5.664 11.384 1.00 87.56 99 GLU A CA 1
ATOM 776 C C . GLU A 1 99 ? 0.621 -5.508 10.232 1.00 87.56 99 GLU A C 1
ATOM 778 O O . GLU A 1 99 ? -0.104 -6.450 9.903 1.00 87.56 99 GLU A O 1
ATOM 783 N N . LYS A 1 100 ? 0.521 -4.302 9.657 1.00 84.81 100 LYS A N 1
ATOM 784 C CA . LYS A 1 100 ? -0.538 -3.969 8.689 1.00 84.81 100 LYS A CA 1
ATOM 785 C C . LYS A 1 100 ? -0.060 -3.956 7.247 1.00 84.81 100 LYS A C 1
ATOM 787 O O . LYS A 1 100 ? -0.903 -3.971 6.346 1.00 84.81 100 LYS A O 1
ATOM 792 N N . THR A 1 101 ? 1.249 -3.891 7.008 1.00 92.56 101 THR A N 1
ATOM 793 C CA . THR A 1 101 ? 1.783 -3.684 5.662 1.00 92.56 101 THR A CA 1
ATOM 794 C C . THR A 1 101 ? 2.737 -4.783 5.224 1.00 92.56 101 THR A C 1
ATOM 796 O O . THR A 1 101 ? 3.508 -5.321 6.011 1.00 92.56 101 THR A O 1
ATOM 799 N N . LYS A 1 102 ? 2.700 -5.089 3.930 1.00 94.56 102 LYS A N 1
ATOM 800 C CA . LYS A 1 102 ? 3.711 -5.893 3.242 1.00 94.56 102 LYS A CA 1
ATOM 801 C C . LYS A 1 102 ? 4.277 -5.067 2.099 1.00 94.56 102 LYS A C 1
ATOM 803 O O . LYS A 1 102 ? 3.534 -4.336 1.451 1.00 94.56 102 LYS A O 1
ATOM 808 N N . ILE A 1 103 ? 5.582 -5.149 1.875 1.00 94.44 103 ILE A N 1
ATOM 809 C CA . ILE A 1 103 ? 6.268 -4.459 0.778 1.00 94.44 103 ILE A CA 1
ATOM 810 C C . ILE A 1 103 ? 7.032 -5.526 0.010 1.00 94.44 103 ILE A C 1
ATOM 812 O O . ILE A 1 103 ? 7.997 -6.078 0.537 1.00 94.44 103 ILE A O 1
ATOM 816 N N . GLU A 1 104 ? 6.576 -5.834 -1.199 1.00 93.06 104 GLU A N 1
ATOM 817 C CA . GLU A 1 104 ? 7.029 -7.001 -1.955 1.00 93.06 104 GLU A CA 1
ATOM 818 C C . GLU A 1 104 ? 7.347 -6.643 -3.408 1.00 93.06 104 GLU A C 1
ATOM 820 O O . GLU A 1 104 ? 6.780 -5.716 -3.989 1.00 93.06 104 GLU A O 1
ATOM 825 N N . GLU A 1 105 ? 8.284 -7.383 -3.994 1.00 92.62 105 GLU A N 1
ATOM 826 C CA . GLU A 1 105 ? 8.597 -7.267 -5.414 1.00 92.62 105 GLU A CA 1
ATOM 827 C C . GLU A 1 105 ? 7.540 -7.986 -6.251 1.00 92.62 105 GLU A C 1
ATOM 829 O O . GLU A 1 105 ? 7.142 -9.109 -5.939 1.00 92.62 105 GLU A O 1
ATOM 834 N N . LEU A 1 106 ? 7.101 -7.344 -7.334 1.00 90.69 106 LEU A N 1
ATOM 835 C CA . LEU A 1 106 ? 6.204 -7.950 -8.309 1.00 90.69 106 LEU A CA 1
ATOM 836 C C . LEU A 1 106 ? 6.616 -7.560 -9.732 1.00 90.69 106 LEU A C 1
ATOM 838 O O . LEU A 1 106 ? 6.344 -6.448 -10.188 1.00 90.69 106 LEU A O 1
ATOM 842 N N . ASP A 1 107 ? 7.217 -8.505 -10.458 1.00 88.94 107 ASP A N 1
ATOM 843 C CA . ASP A 1 107 ? 7.428 -8.395 -11.903 1.00 88.94 107 ASP A CA 1
ATOM 844 C C . ASP A 1 107 ? 6.184 -8.883 -12.654 1.00 88.94 107 ASP A C 1
ATOM 846 O O . ASP A 1 107 ? 5.846 -10.070 -12.649 1.00 88.94 107 ASP A O 1
ATOM 850 N N . TRP A 1 108 ? 5.511 -7.962 -13.343 1.00 86.94 108 TRP A N 1
ATOM 851 C CA . TRP A 1 108 ? 4.319 -8.262 -14.137 1.00 86.94 108 TRP A CA 1
ATOM 852 C C . TRP A 1 108 ? 4.587 -9.246 -15.286 1.00 86.94 108 TRP A C 1
ATOM 854 O O . TRP A 1 108 ? 3.655 -9.903 -15.742 1.00 86.94 108 TRP A O 1
ATOM 864 N N . ASN A 1 109 ? 5.835 -9.373 -15.753 1.00 84.44 109 ASN A N 1
ATOM 865 C CA . ASN A 1 109 ? 6.193 -10.226 -16.891 1.00 84.44 109 ASN A CA 1
ATOM 866 C C . ASN A 1 109 ? 6.569 -11.657 -16.495 1.00 84.44 109 ASN A C 1
ATOM 868 O O . ASN A 1 109 ? 6.518 -12.552 -17.336 1.00 84.44 109 ASN A O 1
ATOM 872 N N . GLN A 1 110 ? 6.974 -11.874 -15.242 1.00 76.44 110 GLN A N 1
ATOM 873 C CA . GLN A 1 110 ? 7.424 -13.182 -14.743 1.00 76.44 110 GLN A CA 1
ATOM 874 C C . GLN A 1 110 ? 6.470 -13.786 -13.711 1.00 76.44 110 GLN A C 1
ATOM 876 O O . GLN A 1 110 ? 6.750 -14.833 -13.122 1.00 76.44 110 GLN A O 1
ATOM 881 N N . TYR A 1 111 ? 5.322 -13.149 -13.497 1.00 69.88 111 TYR A N 1
ATOM 882 C CA . TYR A 1 111 ? 4.338 -13.626 -12.547 1.00 69.88 111 TYR A CA 1
ATOM 883 C C . TYR A 1 111 ? 3.739 -14.972 -12.985 1.00 69.88 111 TYR A C 1
ATOM 885 O O . TYR A 1 111 ? 3.179 -15.104 -14.074 1.00 69.88 111 TYR A O 1
ATOM 893 N N . SER A 1 112 ? 3.831 -15.977 -12.108 1.00 64.25 112 SER A N 1
ATOM 894 C CA . SER A 1 112 ? 3.242 -17.303 -12.313 1.00 64.25 112 SER A CA 1
ATOM 895 C C . SER A 1 112 ? 2.339 -17.670 -11.138 1.00 64.25 112 SER A C 1
ATOM 897 O O . SER A 1 112 ? 2.711 -17.517 -9.975 1.00 64.25 112 SER A O 1
ATOM 899 N N . ILE A 1 113 ? 1.141 -18.169 -11.452 1.00 64.88 113 ILE A N 1
ATOM 900 C CA . ILE A 1 113 ? 0.126 -18.564 -10.461 1.00 64.88 113 ILE A CA 1
ATOM 901 C C . ILE A 1 113 ? 0.580 -19.810 -9.677 1.00 64.88 113 ILE A C 1
ATOM 903 O O . ILE A 1 113 ? 0.197 -20.003 -8.530 1.00 64.88 113 ILE A O 1
ATOM 907 N N . GLU A 1 114 ? 1.427 -20.645 -10.280 1.00 60.28 114 GLU A N 1
ATOM 908 C CA . GLU A 1 114 ? 1.843 -21.944 -9.734 1.00 60.28 114 GLU A CA 1
ATOM 909 C C . GLU A 1 114 ? 2.867 -21.837 -8.594 1.00 60.28 114 GLU A C 1
ATOM 911 O O . GLU A 1 114 ? 2.933 -22.730 -7.753 1.00 60.28 114 GLU A O 1
ATOM 916 N N . ASN A 1 115 ? 3.633 -20.743 -8.531 1.00 54.34 115 ASN A N 1
ATOM 917 C CA . ASN A 1 115 ? 4.707 -20.564 -7.546 1.00 54.34 115 ASN A CA 1
ATOM 918 C C . ASN A 1 115 ? 4.311 -19.698 -6.345 1.00 54.34 115 ASN A C 1
ATOM 920 O O . ASN A 1 115 ? 5.113 -19.531 -5.429 1.00 54.34 115 ASN A O 1
ATOM 924 N N . ASN A 1 116 ? 3.092 -19.158 -6.328 1.00 56.16 116 ASN A N 1
ATOM 925 C CA . ASN A 1 116 ? 2.665 -18.237 -5.288 1.00 56.16 116 ASN A CA 1
ATOM 926 C C . ASN A 1 116 ? 1.373 -18.708 -4.614 1.00 56.16 116 ASN A C 1
ATOM 928 O O . ASN A 1 116 ? 0.270 -18.599 -5.153 1.00 56.16 116 ASN A O 1
ATOM 932 N N . HIS A 1 117 ? 1.509 -19.187 -3.377 1.00 55.00 117 HIS A N 1
ATOM 933 C CA . HIS A 1 117 ? 0.390 -19.373 -2.458 1.00 55.00 117 HIS A CA 1
ATOM 934 C C . HIS A 1 117 ? -0.100 -17.996 -2.000 1.00 55.00 117 HIS A C 1
ATOM 936 O O . HIS A 1 117 ? 0.355 -17.474 -0.986 1.00 55.00 117 HIS A O 1
ATOM 942 N N . HIS A 1 118 ? -0.965 -17.362 -2.787 1.00 58.81 118 HIS A N 1
ATOM 943 C CA . HIS A 1 118 ? -1.389 -16.001 -2.488 1.00 58.81 118 HIS A CA 1
ATOM 944 C C . HIS A 1 118 ? -2.304 -15.918 -1.270 1.00 58.81 118 HIS A C 1
ATOM 946 O O . HIS A 1 118 ? -3.286 -16.655 -1.141 1.00 58.81 118 HIS A O 1
ATOM 952 N N . ASP A 1 119 ? -2.021 -14.918 -0.439 1.00 66.88 119 ASP A N 1
ATOM 953 C CA . ASP A 1 119 ? -3.028 -14.293 0.403 1.00 66.88 119 ASP A CA 1
ATOM 954 C C . ASP A 1 119 ? -4.180 -13.798 -0.484 1.00 66.88 119 ASP A C 1
ATOM 956 O O . ASP A 1 119 ? -3.980 -13.212 -1.548 1.00 66.88 119 ASP A O 1
ATOM 960 N N . PHE A 1 120 ? -5.415 -14.045 -0.061 1.00 83.00 120 PHE A N 1
ATOM 961 C CA . PHE A 1 120 ? -6.587 -13.546 -0.774 1.00 83.00 120 PHE A CA 1
ATOM 962 C C . PHE A 1 120 ? -6.700 -12.026 -0.580 1.00 83.00 120 PHE A C 1
ATOM 964 O O . PHE A 1 120 ? -6.723 -11.556 0.559 1.00 83.00 120 PHE A O 1
ATOM 971 N N . PHE A 1 121 ? -6.820 -11.268 -1.673 1.00 92.38 121 PHE A N 1
ATOM 972 C CA . PHE A 1 121 ? -7.044 -9.819 -1.647 1.00 92.38 121 PHE A CA 1
ATOM 973 C C . PHE A 1 121 ? -8.504 -9.480 -1.955 1.00 92.38 121 PHE A C 1
ATOM 975 O O . PHE A 1 121 ? -9.119 -10.071 -2.840 1.00 92.38 121 PHE A O 1
ATOM 982 N N . ASP A 1 122 ? -9.053 -8.494 -1.249 1.00 96.06 122 ASP A N 1
ATOM 983 C CA . ASP A 1 122 ? -10.434 -8.031 -1.429 1.00 96.06 122 ASP A CA 1
ATOM 984 C C . ASP A 1 122 ? -10.517 -6.795 -2.346 1.00 96.06 122 ASP A C 1
ATOM 986 O O . ASP A 1 122 ? -11.604 -6.419 -2.792 1.00 96.06 122 ASP A O 1
ATOM 990 N N . CYS A 1 123 ? -9.385 -6.124 -2.590 1.00 96.44 123 CYS A N 1
ATOM 991 C CA . CYS A 1 123 ? -9.281 -4.942 -3.440 1.00 96.44 123 CYS A CA 1
ATOM 992 C C . CYS A 1 123 ? -7.885 -4.837 -4.071 1.00 96.44 123 CYS A C 1
ATOM 994 O O . CYS A 1 123 ? -6.879 -5.059 -3.398 1.00 96.44 123 CYS A O 1
ATOM 996 N N . ILE A 1 124 ? -7.846 -4.458 -5.350 1.00 96.00 124 ILE A N 1
ATOM 997 C CA . ILE A 1 124 ? -6.624 -4.129 -6.087 1.00 96.00 124 ILE A CA 1
ATOM 998 C C . ILE A 1 124 ? -6.662 -2.635 -6.405 1.00 96.00 124 ILE A C 1
ATOM 1000 O O . ILE A 1 124 ? -7.645 -2.150 -6.971 1.00 96.00 124 ILE A O 1
ATOM 1004 N N . LEU A 1 125 ? -5.599 -1.919 -6.055 1.00 96.62 125 LEU A N 1
ATOM 1005 C CA . LEU A 1 125 ? -5.384 -0.520 -6.407 1.00 96.62 125 LEU A CA 1
ATOM 1006 C C . LEU A 1 125 ? -4.196 -0.411 -7.365 1.00 96.62 125 LEU A C 1
ATOM 1008 O O . LEU A 1 125 ? -3.237 -1.169 -7.269 1.00 96.62 125 LEU A O 1
ATOM 1012 N N . ALA A 1 126 ? -4.259 0.533 -8.295 1.00 93.69 126 ALA A N 1
ATOM 1013 C CA . ALA A 1 126 ? -3.148 0.875 -9.172 1.00 93.69 126 ALA A CA 1
ATOM 1014 C C . ALA A 1 126 ? -3.304 2.338 -9.581 1.00 93.69 126 ALA A C 1
ATOM 1016 O O . ALA A 1 126 ? -4.347 2.728 -10.112 1.00 93.69 126 ALA A O 1
ATOM 1017 N N . ALA A 1 127 ? -2.291 3.149 -9.301 1.00 83.50 127 ALA A N 1
ATOM 1018 C CA . ALA A 1 127 ? -2.285 4.562 -9.650 1.00 83.50 127 ALA A CA 1
ATOM 1019 C C . ALA A 1 127 ? -0.851 5.031 -9.888 1.00 83.50 127 ALA A C 1
ATOM 1021 O O . ALA A 1 127 ? -0.209 5.580 -8.993 1.00 83.50 127 ALA A O 1
ATOM 1022 N N . GLY A 1 128 ? -0.365 4.775 -11.099 1.00 63.22 128 GLY A N 1
ATOM 1023 C CA . GLY A 1 128 ? 0.872 5.362 -11.601 1.00 63.22 128 GLY A CA 1
ATOM 1024 C C . GLY A 1 128 ? 0.595 6.477 -12.578 1.00 63.22 128 GLY A C 1
ATOM 1025 O O . GLY A 1 128 ? -0.361 7.262 -12.372 1.00 63.22 128 GLY A O 1
#

Sequence (128 aa):
DNSQFIIHRQSTALLSHGLTGLSSWPAAISLGDYLMKRIHLLENKRIIELGAGSGLLGLTLLKYSDKILSYTFTDYSPMILNLLRQNALLNFSEHQVDEKTKIEELDWNQYSIENNHHDFFDCILAAG

InterPro domains:
  IPR019410 Lysine methyltransferase [PF10294] (21-127)
  IPR019410 Lysine methyltransferase [PTHR14614] (9-127)
  IPR029063 S-adenosyl-L-methionine-dependent methyltransferase superfamily [G3DSA:3.40.50.150] (1-127)
  IPR029063 S-adenosyl-L-methionine-dependent methyltransferase superfamily [SSF53335] (18-126)

Radius of gyration: 14.2 Å; chains: 1; bounding box: 34×40×33 Å

pLDDT: mean 83.28, std 16.34, range [42.91, 97.62]

Organism: NCBI:txid433720

Foldseek 3Di:
DCLQDQDFDFDVVCVVPPPPLTDCFVQLVVVLVVCLVVVVVQFQWEEEEESCQLPSNPLSSCSSDVRRQAYEYEDADPVRLVNNVVSNVVRDPPVSCVRHYHRDYDDPVPDDPVPDPDDDGPYYHYGD